Protein AF-A0A0P6SJU2-F1 (afdb_monomer_lite)

Foldseek 3Di:
DDDDDPDDDDPDDPPDDPPVPPVPPPDPPPDPDVPQDDPVRDGFLVNLLVCLLVLQVVLCVVLPVPDPVSSCVSNVVLNVQLNPDPGSVSNVVSSVVSNVVSVVVVVVVD

Radius of gyration: 20.17 Å; chains: 1; bounding box: 29×28×71 Å

pLDDT: mean 73.58, std 21.37, range [40.69, 97.31]

Structure (mmCIF, N/CA/C/O backbone):
data_AF-A0A0P6SJU2-F1
#
_entry.id   AF-A0A0P6SJU2-F1
#
loop_
_atom_site.group_PDB
_atom_site.id
_atom_site.type_symbol
_atom_site.label_atom_id
_atom_site.label_alt_id
_atom_site.label_comp_id
_atom_site.label_asym_id
_atom_site.label_entity_id
_atom_site.label_seq_id
_atom_site.pdbx_PDB_ins_code
_atom_site.Cartn_x
_atom_site.Cartn_y
_atom_site.Cartn_z
_atom_site.occupancy
_atom_site.B_iso_or_equiv
_atom_site.auth_seq_id
_atom_site.auth_comp_id
_atom_site.auth_asym_id
_atom_site.auth_atom_id
_atom_site.pdbx_PDB_model_num
ATOM 1 N N . MET A 1 1 ? 11.602 7.686 53.494 1.00 51.97 1 MET A N 1
ATOM 2 C CA . MET A 1 1 ? 12.593 7.060 52.591 1.00 51.97 1 MET A CA 1
ATOM 3 C C . MET A 1 1 ? 13.022 5.712 53.150 1.00 51.97 1 MET A C 1
ATOM 5 O O . MET A 1 1 ? 13.678 5.698 54.181 1.00 51.97 1 MET A O 1
ATOM 9 N N . LYS A 1 2 ? 12.652 4.613 52.48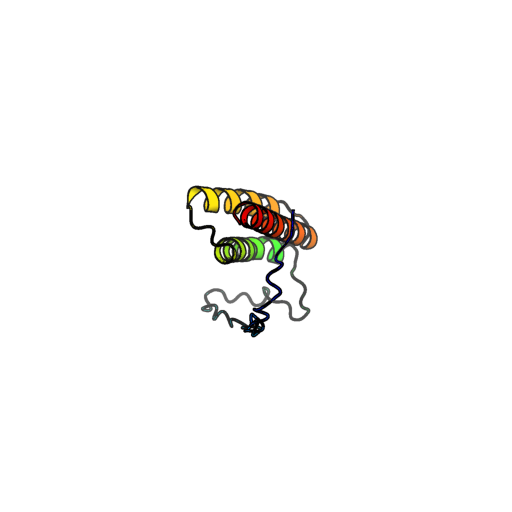5 1.00 43.44 2 LYS A N 1
ATOM 10 C CA . LYS A 1 2 ? 13.438 3.376 52.315 1.00 43.44 2 LYS A CA 1
ATOM 11 C C . LYS A 1 2 ? 12.667 2.505 51.321 1.00 43.44 2 LYS A C 1
ATOM 13 O O . LYS A 1 2 ? 11.489 2.235 51.505 1.00 43.44 2 LYS A O 1
ATOM 18 N N . LYS A 1 3 ? 13.335 2.238 50.205 1.00 51.66 3 LYS A N 1
ATOM 19 C CA . LYS A 1 3 ? 12.843 1.574 49.002 1.00 51.66 3 LYS A CA 1
ATOM 20 C C . LYS A 1 3 ? 12.794 0.072 49.271 1.00 51.66 3 LYS A C 1
ATOM 22 O O . LYS A 1 3 ? 13.813 -0.480 49.676 1.00 51.66 3 LYS A O 1
ATOM 27 N N . THR A 1 4 ? 11.678 -0.583 48.991 1.00 54.12 4 THR A N 1
ATOM 28 C CA . THR A 1 4 ? 11.659 -2.035 48.782 1.00 54.12 4 THR A CA 1
ATOM 29 C C . THR A 1 4 ? 11.417 -2.280 47.306 1.00 54.12 4 THR A C 1
ATOM 31 O O . THR A 1 4 ? 10.292 -2.252 46.816 1.00 54.12 4 THR A O 1
ATOM 34 N N . LEU A 1 5 ? 12.539 -2.425 46.604 1.00 51.47 5 LEU A N 1
ATOM 35 C CA . LEU A 1 5 ? 12.634 -3.012 45.278 1.00 51.47 5 LEU A CA 1
ATOM 36 C C . LEU A 1 5 ? 12.074 -4.433 45.353 1.00 51.47 5 LEU A C 1
ATOM 38 O O . LEU A 1 5 ? 12.677 -5.288 46.000 1.00 51.47 5 LEU A O 1
ATOM 42 N N . PHE A 1 6 ? 10.958 -4.689 44.681 1.00 47.12 6 PHE A N 1
ATOM 43 C CA . PHE A 1 6 ? 10.637 -6.049 44.273 1.00 47.12 6 PHE A CA 1
ATOM 44 C C . PHE A 1 6 ? 11.324 -6.295 42.934 1.00 47.12 6 PHE A C 1
ATOM 46 O O . PHE A 1 6 ? 10.924 -5.779 41.892 1.00 47.12 6 PHE A O 1
ATOM 53 N N . LEU A 1 7 ? 12.444 -7.014 43.014 1.00 49.31 7 LEU A N 1
ATOM 54 C CA . LEU A 1 7 ? 13.146 -7.570 41.872 1.00 49.31 7 LEU A CA 1
ATOM 55 C C . LEU A 1 7 ? 12.231 -8.538 41.110 1.00 49.31 7 LEU A C 1
ATOM 57 O O . LEU A 1 7 ? 11.660 -9.446 41.702 1.00 49.31 7 LEU A O 1
ATOM 61 N N . SER A 1 8 ? 12.209 -8.357 39.789 1.00 47.59 8 SER A N 1
ATOM 62 C CA . SER A 1 8 ? 12.376 -9.400 38.770 1.00 47.59 8 SER A CA 1
ATOM 63 C C . SER A 1 8 ? 11.693 -10.749 39.020 1.00 47.59 8 SER A C 1
ATOM 65 O O . SER A 1 8 ? 12.271 -11.631 39.652 1.00 47.59 8 SER A O 1
ATOM 67 N N . ALA A 1 9 ? 10.567 -10.972 38.342 1.00 44.91 9 ALA A N 1
ATOM 68 C CA . ALA A 1 9 ? 10.187 -12.293 37.847 1.00 44.91 9 ALA A CA 1
ATOM 69 C C . ALA A 1 9 ? 9.151 -12.159 36.722 1.00 44.91 9 ALA A C 1
ATOM 71 O O . ALA A 1 9 ? 7.971 -11.989 37.003 1.00 44.91 9 ALA A O 1
ATOM 72 N N . ALA A 1 10 ? 9.608 -12.221 35.469 1.00 42.06 10 ALA A N 1
ATOM 73 C CA . ALA A 1 10 ? 8.930 -12.908 34.360 1.00 42.06 10 ALA A CA 1
ATOM 74 C C . ALA A 1 10 ? 9.707 -12.675 33.053 1.00 42.06 10 ALA A C 1
ATOM 76 O O . ALA A 1 10 ? 9.247 -12.015 32.128 1.00 42.06 10 ALA A O 1
ATOM 77 N N . ALA A 1 11 ? 10.906 -13.253 32.963 1.00 51.50 11 ALA A N 1
ATOM 78 C CA . ALA A 1 11 ? 11.360 -13.743 31.672 1.00 51.50 11 ALA A CA 1
ATOM 79 C C . ALA A 1 11 ? 10.484 -14.961 31.350 1.00 51.50 11 ALA A C 1
ATOM 81 O O . ALA A 1 11 ? 10.725 -16.042 31.884 1.00 51.50 11 ALA A O 1
ATOM 82 N N . LEU A 1 12 ? 9.425 -14.785 30.559 1.00 40.69 12 LEU A N 1
ATOM 83 C CA . LEU A 1 12 ? 8.668 -15.914 30.027 1.00 40.69 12 LEU A CA 1
ATOM 84 C C . LEU A 1 12 ? 8.047 -15.554 28.669 1.00 40.69 12 LEU A C 1
ATOM 86 O O . LEU A 1 12 ? 6.996 -14.938 28.588 1.00 40.69 12 LEU A O 1
ATOM 90 N N . MET A 1 13 ? 8.739 -16.008 27.622 1.00 53.31 13 MET A N 1
ATOM 91 C CA . MET A 1 13 ? 8.161 -16.543 26.385 1.00 53.31 13 MET A CA 1
ATOM 92 C C . MET A 1 13 ? 7.293 -15.602 25.533 1.00 53.31 13 MET A C 1
ATOM 94 O O . MET A 1 13 ? 6.076 -15.637 25.614 1.00 53.31 13 MET A O 1
ATOM 98 N N . LEU A 1 14 ? 7.923 -14.935 24.563 1.00 43.06 14 LEU A N 1
ATOM 99 C CA . LEU A 1 14 ? 7.378 -14.833 23.198 1.00 43.06 14 LEU A CA 1
ATOM 100 C C . LEU A 1 14 ? 8.480 -15.171 22.175 1.00 43.06 14 LEU A C 1
ATOM 102 O O . LEU A 1 14 ? 8.633 -14.552 21.130 1.00 43.06 14 LEU A O 1
ATOM 106 N N . ALA A 1 15 ? 9.260 -16.213 22.475 1.00 48.28 15 ALA A N 1
ATOM 107 C CA . ALA A 1 15 ? 9.886 -17.030 21.441 1.00 48.28 15 ALA A CA 1
ATOM 108 C C . ALA A 1 15 ? 8.846 -18.057 20.977 1.00 48.28 15 ALA A C 1
ATOM 110 O O . ALA A 1 15 ? 8.951 -19.248 21.249 1.00 48.28 15 ALA A O 1
ATOM 111 N N . SER A 1 16 ? 7.787 -17.582 20.334 1.00 43.47 16 SER A N 1
ATOM 112 C CA . SER A 1 16 ? 6.803 -18.452 19.709 1.00 43.47 16 SER A CA 1
ATOM 113 C C . SER A 1 16 ? 6.410 -17.853 18.375 1.00 43.47 16 SER A C 1
ATOM 115 O O . SER A 1 16 ? 5.625 -16.914 18.290 1.00 43.47 16 SER A O 1
ATOM 117 N N . THR A 1 17 ? 6.953 -18.489 17.339 1.00 49.81 17 THR A N 1
ATOM 118 C CA . THR A 1 17 ? 6.378 -18.565 15.996 1.00 49.81 17 THR A CA 1
ATOM 119 C C . THR A 1 17 ? 6.286 -17.257 15.214 1.00 49.81 17 THR A C 1
ATOM 121 O O . THR A 1 17 ? 5.207 -16.803 14.868 1.00 49.81 17 THR A O 1
ATOM 124 N N . ALA A 1 18 ? 7.432 -16.796 14.715 1.00 46.91 18 ALA A N 1
ATOM 125 C CA . ALA A 1 18 ? 7.497 -16.544 13.278 1.00 46.91 18 ALA A CA 1
ATOM 126 C C . ALA A 1 18 ? 7.969 -17.842 12.606 1.00 46.91 18 ALA A C 1
ATOM 128 O O . ALA A 1 18 ? 9.068 -17.935 12.062 1.00 46.91 18 ALA A O 1
ATOM 129 N N . ALA A 1 19 ? 7.135 -18.889 12.680 1.00 46.03 19 ALA A N 1
ATOM 130 C CA . ALA A 1 19 ? 7.123 -19.830 11.578 1.00 46.03 19 ALA A CA 1
ATOM 131 C C . ALA A 1 19 ? 6.865 -18.943 10.367 1.00 46.03 19 ALA A C 1
ATOM 133 O O . ALA A 1 19 ? 5.846 -18.252 10.326 1.00 46.03 19 ALA A O 1
ATOM 134 N N . LEU A 1 20 ? 7.842 -18.872 9.467 1.00 41.75 20 LEU A N 1
ATOM 135 C CA . LEU A 1 20 ? 7.698 -18.259 8.163 1.00 41.75 20 LEU A CA 1
ATOM 136 C C . LEU A 1 20 ? 6.618 -19.081 7.452 1.00 41.75 20 LEU A C 1
ATOM 138 O O . LEU A 1 20 ? 6.904 -20.027 6.720 1.00 41.75 20 LEU A O 1
ATOM 142 N N . SER A 1 21 ? 5.362 -18.797 7.795 1.00 44.41 21 SER A N 1
ATOM 143 C CA . SER A 1 21 ? 4.183 -19.300 7.134 1.00 44.41 21 SER A CA 1
ATOM 144 C C . SER A 1 21 ? 4.277 -18.693 5.755 1.00 44.41 21 SER A C 1
ATOM 146 O O . SER A 1 21 ? 3.880 -17.557 5.501 1.00 44.41 21 SER A O 1
ATOM 148 N N . THR A 1 22 ? 4.918 -19.443 4.870 1.00 50.78 22 THR A N 1
ATOM 149 C CA . THR A 1 22 ? 4.717 -19.334 3.443 1.00 50.78 22 THR A CA 1
ATOM 150 C C . THR A 1 22 ? 3.248 -19.665 3.247 1.00 50.78 22 THR A C 1
ATOM 152 O O . THR A 1 22 ? 2.877 -20.803 2.978 1.00 50.78 22 THR A O 1
ATOM 155 N N . HIS A 1 23 ? 2.388 -18.671 3.482 1.00 41.12 23 HIS A N 1
ATOM 156 C CA . HIS A 1 23 ? 1.009 -18.706 3.055 1.00 41.12 23 HIS A CA 1
ATOM 157 C C . HIS A 1 23 ? 1.087 -18.854 1.541 1.00 41.12 23 HIS A C 1
ATOM 159 O O . HIS A 1 23 ? 1.300 -17.887 0.811 1.00 41.12 23 HIS A O 1
ATOM 165 N N . SER A 1 24 ? 1.023 -20.097 1.072 1.00 48.75 24 SER A N 1
ATOM 166 C CA . SER A 1 24 ? 0.817 -20.416 -0.324 1.00 48.75 24 SER A CA 1
ATOM 167 C C . SER A 1 24 ? -0.586 -19.929 -0.645 1.00 48.75 24 SER A C 1
ATOM 169 O O . SER A 1 24 ? -1.584 -20.624 -0.472 1.00 48.75 24 SER A O 1
ATOM 171 N N . VAL A 1 25 ? -0.669 -18.660 -1.037 1.00 49.91 25 VAL A N 1
ATOM 172 C CA . VAL A 1 25 ? -1.888 -18.078 -1.573 1.00 49.91 25 VAL A CA 1
ATOM 173 C C . VAL A 1 25 ? -2.201 -18.880 -2.829 1.00 49.91 25 VAL A C 1
ATOM 175 O O . VAL A 1 25 ? -1.524 -18.759 -3.849 1.00 49.91 25 VAL A O 1
ATOM 178 N N . SER A 1 26 ? -3.195 -19.761 -2.733 1.00 44.38 26 SER A N 1
ATOM 179 C CA . SER A 1 26 ? -3.740 -20.445 -3.895 1.00 44.38 26 SER A CA 1
ATOM 180 C C . SER A 1 26 ? -4.533 -19.403 -4.677 1.00 44.38 26 SER A C 1
ATOM 182 O O . SER A 1 26 ? -5.700 -19.133 -4.399 1.00 44.38 26 SER A O 1
ATOM 184 N N . ALA A 1 27 ? -3.850 -18.718 -5.592 1.00 45.25 27 ALA A N 1
ATOM 185 C CA . ALA A 1 27 ? -4.495 -17.852 -6.555 1.00 45.25 27 ALA A CA 1
ATOM 186 C C . ALA A 1 27 ? -5.280 -18.751 -7.515 1.00 45.25 27 ALA A C 1
ATOM 188 O O . ALA A 1 27 ? -4.693 -19.432 -8.356 1.00 45.25 27 ALA A O 1
ATOM 189 N N . SER A 1 28 ? -6.605 -18.778 -7.367 1.00 46.28 28 SER A N 1
ATOM 190 C CA . SER A 1 28 ? -7.498 -19.376 -8.355 1.00 46.28 28 SER A CA 1
ATOM 191 C C . SER A 1 28 ? -7.202 -18.741 -9.712 1.00 46.28 28 SER A C 1
ATOM 193 O O . SER A 1 28 ? -7.406 -17.545 -9.921 1.00 46.28 28 SER A O 1
ATOM 195 N N . SER A 1 29 ? -6.652 -19.551 -10.610 1.00 46.88 29 SER A N 1
ATOM 196 C CA . SER A 1 29 ? -6.207 -19.196 -11.950 1.00 46.88 29 SER A CA 1
ATOM 197 C C . SER A 1 29 ? -7.374 -18.675 -12.788 1.00 46.88 29 SER A C 1
ATOM 199 O O . SER A 1 29 ? -8.106 -19.456 -13.390 1.00 46.88 29 SER A O 1
ATOM 201 N N . TYR A 1 30 ? -7.559 -17.356 -12.818 1.00 45.16 30 TYR A N 1
ATOM 202 C CA . TYR A 1 30 ? -8.504 -16.696 -13.726 1.00 45.16 30 TYR A CA 1
ATOM 203 C C . TYR A 1 30 ? -7.858 -15.670 -14.658 1.00 45.16 30 TYR A C 1
ATOM 205 O O . TYR A 1 30 ? -8.571 -14.913 -15.305 1.00 45.16 30 TYR A O 1
ATOM 213 N N . TYR A 1 31 ? -6.528 -15.684 -14.791 1.00 40.72 31 TYR A N 1
ATOM 214 C CA . TYR A 1 31 ? -5.831 -15.011 -15.886 1.00 40.72 31 TYR A CA 1
ATOM 215 C C . TYR A 1 31 ? -4.566 -15.788 -16.267 1.00 40.72 31 TYR A C 1
ATOM 217 O O . TYR A 1 31 ? -3.543 -15.695 -15.591 1.00 40.72 31 TYR A O 1
ATOM 225 N N . ASP A 1 32 ? -4.635 -16.526 -17.377 1.00 44.12 32 ASP A N 1
ATOM 226 C CA . ASP A 1 32 ? -3.467 -16.996 -18.127 1.00 44.12 32 ASP A CA 1
ATOM 227 C C . ASP A 1 32 ? -2.725 -15.781 -18.701 1.00 44.12 32 ASP A C 1
ATOM 229 O O . ASP A 1 32 ? -2.893 -15.395 -19.858 1.00 44.12 32 ASP A O 1
ATOM 233 N N . ASN A 1 33 ? -1.915 -15.129 -17.871 1.00 47.03 33 ASN A N 1
ATOM 234 C CA . ASN A 1 33 ? -0.900 -14.205 -18.349 1.00 47.03 33 ASN A CA 1
ATOM 235 C C . ASN A 1 33 ? 0.439 -14.580 -17.699 1.00 47.03 33 ASN A C 1
ATOM 237 O O . ASN A 1 33 ? 0.725 -14.153 -16.578 1.00 47.03 33 ASN A O 1
ATOM 241 N N . PRO A 1 34 ? 1.267 -15.405 -18.367 1.00 48.22 34 PRO A N 1
ATOM 242 C CA . PRO A 1 34 ? 2.478 -15.987 -17.785 1.00 48.22 34 PRO A CA 1
ATOM 243 C C . PRO A 1 34 ? 3.598 -14.964 -17.525 1.00 48.22 34 PRO A C 1
ATOM 245 O O . PRO A 1 34 ? 4.709 -15.346 -17.173 1.00 48.22 34 PRO A O 1
AT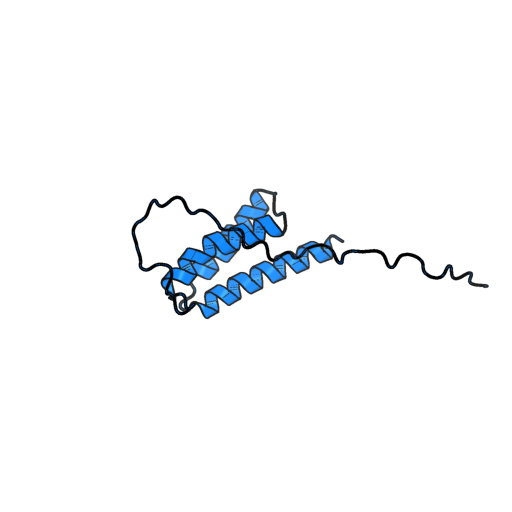OM 248 N N . SER A 1 35 ? 3.345 -13.661 -17.691 1.00 50.59 35 SER A N 1
ATOM 249 C CA . SER A 1 35 ? 4.365 -12.624 -17.535 1.00 50.59 35 SER A CA 1
ATOM 250 C C . SER A 1 35 ? 4.505 -12.068 -16.119 1.00 50.59 35 SER A C 1
ATOM 252 O O . SER A 1 35 ? 5.459 -11.341 -15.895 1.00 50.59 35 SER A O 1
ATOM 254 N N . LEU A 1 36 ? 3.587 -12.359 -15.189 1.00 52.78 36 LEU A N 1
ATOM 255 C CA . LEU A 1 36 ? 3.466 -11.598 -13.931 1.00 52.78 36 LEU A CA 1
ATOM 256 C C . LEU A 1 36 ? 4.435 -12.014 -12.809 1.00 52.78 36 LEU A C 1
ATOM 258 O O . LEU A 1 36 ? 4.527 -11.319 -11.800 1.00 52.78 36 LEU A O 1
ATOM 262 N N . LEU A 1 37 ? 5.168 -13.120 -12.968 1.00 49.88 37 LEU A N 1
ATOM 263 C CA . LEU A 1 37 ? 6.177 -13.580 -12.010 1.00 49.88 37 LEU A CA 1
ATOM 264 C C . LEU A 1 37 ? 7.463 -13.926 -12.760 1.00 49.88 37 LEU A C 1
ATOM 266 O O . LEU A 1 37 ? 7.664 -15.052 -13.218 1.00 49.88 37 LEU A O 1
ATOM 270 N N . ARG A 1 38 ? 8.354 -12.943 -12.915 1.00 53.88 38 ARG A N 1
ATOM 271 C CA . ARG A 1 38 ? 9.677 -13.195 -13.494 1.00 53.88 38 ARG A CA 1
ATOM 272 C C . ARG A 1 38 ? 10.499 -14.011 -12.490 1.00 53.88 38 ARG A C 1
ATOM 274 O O . ARG A 1 38 ? 10.697 -13.596 -11.351 1.00 53.88 38 ARG A O 1
ATOM 281 N N . GLN A 1 39 ? 11.012 -15.164 -12.923 1.00 51.66 39 GLN A N 1
ATOM 282 C CA . GLN A 1 39 ? 11.818 -16.088 -12.103 1.00 51.66 39 GLN A CA 1
ATOM 283 C C . GLN A 1 39 ? 13.106 -15.470 -11.523 1.00 51.66 39 GLN A C 1
ATOM 285 O O . GLN A 1 39 ? 13.748 -16.070 -10.670 1.00 51.66 39 GLN A O 1
ATOM 290 N N . ASN A 1 40 ? 13.491 -14.273 -11.966 1.00 56.81 40 ASN A N 1
ATOM 291 C CA . ASN A 1 40 ? 14.655 -13.538 -11.480 1.00 56.81 40 ASN A CA 1
ATOM 292 C C . ASN A 1 40 ? 14.355 -12.642 -10.258 1.00 56.81 40 ASN A C 1
ATOM 294 O O . ASN A 1 40 ? 15.195 -11.818 -9.899 1.00 56.81 40 ASN A O 1
ATOM 298 N N . GLY A 1 41 ? 13.163 -12.742 -9.655 1.00 54.53 41 GLY A N 1
ATOM 299 C CA . GLY A 1 41 ? 12.795 -12.001 -8.442 1.00 54.53 41 GLY A CA 1
ATOM 300 C C . GLY A 1 41 ? 12.671 -10.486 -8.632 1.00 54.53 41 GLY A C 1
ATOM 301 O O . GLY A 1 41 ? 12.555 -9.756 -7.652 1.00 54.53 41 GLY A O 1
ATOM 302 N N . THR A 1 42 ? 12.704 -9.992 -9.874 1.00 56.94 42 THR A N 1
ATOM 303 C CA . THR A 1 42 ? 12.554 -8.564 -10.180 1.00 56.94 42 THR A CA 1
ATOM 304 C C . THR A 1 42 ? 11.188 -8.297 -10.793 1.00 56.94 42 THR A C 1
ATOM 306 O O . THR A 1 42 ? 10.892 -8.735 -11.905 1.00 56.94 42 THR A O 1
ATOM 309 N N . GLN A 1 43 ? 10.367 -7.531 -10.073 1.00 67.25 43 GLN A N 1
ATOM 310 C CA . GLN A 1 43 ? 9.157 -6.932 -10.625 1.00 67.25 43 GLN A CA 1
ATOM 311 C C . GLN A 1 43 ? 9.522 -5.845 -11.635 1.00 67.25 43 GLN A C 1
ATOM 313 O O . GLN A 1 43 ? 10.417 -5.026 -11.419 1.00 67.25 43 GLN A O 1
ATOM 318 N N . THR A 1 44 ? 8.785 -5.801 -12.737 1.00 80.06 44 THR A N 1
ATOM 319 C CA . THR A 1 44 ? 8.741 -4.620 -13.595 1.00 80.06 44 THR A CA 1
ATOM 320 C C . THR A 1 44 ? 8.053 -3.465 -12.868 1.00 80.06 44 THR A C 1
ATOM 322 O O . THR A 1 44 ? 7.209 -3.666 -11.995 1.00 80.06 44 THR A O 1
ATOM 325 N N . ASP A 1 45 ? 8.317 -2.228 -13.293 1.00 82.56 45 ASP A N 1
ATOM 326 C CA . ASP A 1 45 ? 7.643 -1.050 -12.730 1.00 82.56 45 ASP A CA 1
ATOM 327 C C . ASP A 1 45 ? 6.109 -1.134 -12.840 1.00 82.56 45 ASP A C 1
ATOM 329 O O . ASP A 1 45 ? 5.377 -0.570 -12.027 1.00 82.56 45 ASP A O 1
ATOM 333 N N . ARG A 1 46 ? 5.598 -1.818 -13.874 1.00 78.06 46 ARG A N 1
ATOM 334 C CA . ARG A 1 46 ? 4.158 -2.043 -14.061 1.00 78.06 46 ARG A CA 1
ATOM 335 C C . ARG A 1 46 ? 3.616 -3.048 -13.046 1.00 78.06 46 ARG A C 1
ATOM 337 O O . ARG A 1 46 ? 2.549 -2.799 -12.498 1.00 78.06 46 ARG A O 1
ATOM 344 N N . GLU A 1 47 ? 4.332 -4.137 -12.797 1.00 81.62 47 GLU A N 1
ATOM 345 C CA . GLU A 1 47 ? 3.939 -5.141 -11.804 1.00 81.62 47 GLU A CA 1
ATOM 346 C C . GLU A 1 47 ? 3.980 -4.579 -10.392 1.00 81.62 47 GLU A C 1
ATOM 348 O O . GLU A 1 47 ? 3.013 -4.770 -9.669 1.00 81.62 47 GLU A O 1
ATOM 353 N N . ALA A 1 48 ? 5.011 -3.808 -10.035 1.00 83.12 48 ALA A N 1
ATOM 354 C CA . ALA A 1 48 ? 5.092 -3.163 -8.726 1.00 83.12 48 ALA A CA 1
ATOM 355 C C . ALA A 1 48 ? 3.871 -2.262 -8.463 1.00 83.12 48 ALA A C 1
ATOM 357 O O . ALA A 1 48 ? 3.228 -2.359 -7.423 1.00 83.12 48 ALA A O 1
ATOM 358 N N . ARG A 1 49 ? 3.469 -1.439 -9.445 1.00 83.62 49 ARG A N 1
ATOM 359 C CA . ARG A 1 49 ? 2.263 -0.596 -9.326 1.00 83.62 49 ARG A CA 1
ATOM 360 C C . ARG A 1 49 ? 0.970 -1.397 -9.169 1.00 83.62 49 ARG A C 1
ATOM 362 O O . ARG A 1 49 ? 0.074 -0.951 -8.461 1.00 83.62 49 ARG A O 1
ATOM 369 N N . ASN A 1 50 ? 0.857 -2.533 -9.853 1.00 82.62 50 ASN A N 1
ATOM 370 C CA . ASN A 1 50 ? -0.325 -3.389 -9.762 1.00 82.62 50 ASN A CA 1
ATOM 371 C C . ASN A 1 50 ? -0.338 -4.191 -8.448 1.00 82.62 50 ASN A C 1
ATOM 373 O O . ASN A 1 50 ? -1.394 -4.354 -7.847 1.00 82.62 50 ASN A O 1
ATOM 377 N N . GLY A 1 51 ? 0.828 -4.652 -7.988 1.00 87.44 51 GLY A N 1
ATOM 378 C CA . GLY A 1 51 ? 1.004 -5.397 -6.741 1.00 87.44 51 GLY A CA 1
ATOM 379 C C . GLY A 1 51 ? 0.812 -4.542 -5.489 1.00 87.44 51 GLY A C 1
ATOM 380 O O . GLY A 1 51 ? 0.341 -5.056 -4.478 1.00 87.44 51 GLY A O 1
ATOM 381 N N . ALA A 1 52 ? 1.064 -3.232 -5.584 1.00 89.56 52 ALA A N 1
ATOM 382 C CA . ALA A 1 52 ? 0.879 -2.289 -4.483 1.00 89.56 52 ALA A CA 1
ATOM 383 C C . ALA A 1 52 ? -0.535 -2.321 -3.881 1.00 89.56 52 ALA A C 1
ATOM 385 O O . ALA A 1 52 ? -0.691 -2.098 -2.688 1.00 89.56 52 ALA A O 1
ATOM 386 N N . GLU A 1 53 ? -1.572 -2.616 -4.674 1.00 91.12 53 GLU A N 1
ATOM 387 C CA . GLU A 1 53 ? -2.930 -2.771 -4.142 1.00 91.12 53 GLU A CA 1
ATOM 388 C C . GLU A 1 53 ? -3.003 -3.873 -3.080 1.00 91.12 53 GLU A C 1
ATOM 390 O O . GLU A 1 53 ? -3.542 -3.651 -1.998 1.00 91.12 53 GLU A O 1
ATOM 395 N N . LEU A 1 54 ? -2.460 -5.052 -3.384 1.00 90.25 54 LEU A N 1
ATOM 396 C CA . LEU A 1 54 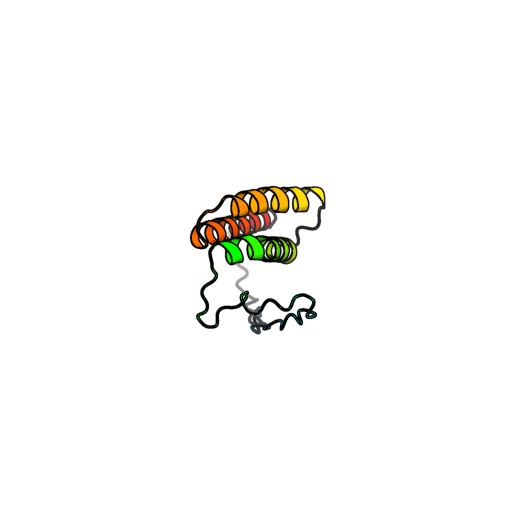? -2.495 -6.201 -2.484 1.00 90.25 54 LEU A CA 1
ATOM 397 C C . LEU A 1 54 ? -1.606 -5.970 -1.262 1.00 90.25 54 LEU A C 1
ATOM 399 O O . LEU A 1 54 ? -2.024 -6.272 -0.150 1.00 90.25 54 LEU A O 1
ATOM 403 N N . GLU A 1 55 ? -0.419 -5.394 -1.449 1.00 92.31 55 GLU A N 1
ATOM 404 C CA . GLU A 1 55 ? 0.494 -5.093 -0.340 1.00 92.31 55 GLU A CA 1
ATOM 405 C C . GLU A 1 55 ? -0.110 -4.090 0.648 1.00 92.31 55 GLU A C 1
ATOM 407 O O . GLU A 1 55 ? -0.084 -4.333 1.853 1.00 92.31 55 GLU A O 1
ATOM 412 N N . ILE A 1 56 ? -0.735 -3.014 0.157 1.00 93.31 56 ILE A N 1
ATOM 413 C CA . ILE A 1 56 ? -1.416 -2.030 1.013 1.00 93.31 56 ILE A CA 1
ATOM 414 C C . ILE A 1 56 ? -2.558 -2.691 1.786 1.00 93.31 56 ILE A C 1
ATOM 416 O O . ILE A 1 56 ? -2.672 -2.497 2.993 1.00 93.31 56 ILE A O 1
ATOM 420 N N . ARG A 1 57 ? -3.398 -3.489 1.115 1.00 92.69 57 ARG A N 1
ATOM 421 C CA . ARG A 1 57 ? -4.512 -4.200 1.766 1.00 92.69 57 ARG A CA 1
ATOM 422 C C . ARG A 1 57 ? -4.012 -5.146 2.859 1.00 92.69 57 ARG A C 1
ATOM 424 O O . ARG A 1 57 ? -4.574 -5.160 3.950 1.00 92.69 57 ARG A O 1
ATOM 431 N N . ASN A 1 58 ? -2.945 -5.892 2.577 1.00 92.06 58 ASN A N 1
ATOM 432 C CA . ASN A 1 58 ? -2.341 -6.817 3.530 1.00 92.06 58 ASN A CA 1
ATOM 433 C C . ASN A 1 58 ? -1.767 -6.084 4.747 1.00 92.06 58 ASN A C 1
ATOM 435 O O . ASN A 1 58 ? -1.995 -6.533 5.865 1.00 92.06 58 ASN A O 1
ATOM 439 N N . LEU A 1 59 ? -1.080 -4.952 4.554 1.00 93.94 59 LEU A N 1
ATOM 440 C CA . LEU A 1 59 ? -0.574 -4.136 5.662 1.00 93.94 59 LEU A CA 1
ATOM 441 C C . LEU A 1 59 ? -1.716 -3.609 6.534 1.00 93.94 59 LEU A C 1
ATOM 443 O O . LEU A 1 59 ? -1.688 -3.784 7.747 1.00 93.94 59 LEU A O 1
ATOM 447 N N . LEU A 1 60 ? -2.760 -3.034 5.938 1.00 93.56 60 LEU A N 1
ATOM 448 C CA . LEU A 1 60 ? -3.908 -2.537 6.705 1.00 93.56 60 LEU A CA 1
ATOM 449 C C . LEU A 1 60 ? -4.584 -3.650 7.513 1.00 93.56 60 LEU A C 1
ATOM 451 O O . LEU A 1 60 ? -4.941 -3.443 8.670 1.00 93.56 60 LEU A O 1
ATOM 455 N N . GLN A 1 61 ? -4.695 -4.847 6.935 1.00 91.31 61 GLN A N 1
ATOM 456 C CA . GLN A 1 61 ? -5.202 -6.016 7.645 1.00 91.31 61 GLN A CA 1
ATOM 457 C C . GLN A 1 61 ? -4.260 -6.468 8.774 1.00 91.31 61 GLN A C 1
ATOM 459 O O . GLN A 1 61 ? -4.731 -6.794 9.861 1.00 91.31 61 GLN A O 1
ATOM 464 N N . GLN A 1 62 ? -2.946 -6.489 8.535 1.00 92.06 62 GLN A N 1
ATOM 465 C CA . GLN A 1 62 ? -1.936 -6.905 9.511 1.00 92.06 62 GLN A CA 1
ATOM 466 C C . GLN A 1 62 ? -1.911 -5.992 10.743 1.00 92.06 62 GLN A C 1
ATOM 468 O O . GLN A 1 62 ? -1.772 -6.492 11.856 1.00 92.06 62 GLN A O 1
ATOM 473 N N . TYR A 1 63 ? -2.076 -4.683 10.548 1.00 92.12 63 TYR A N 1
ATOM 474 C CA . TYR A 1 63 ? -2.147 -3.694 11.629 1.00 92.12 63 TYR A CA 1
ATOM 475 C C . TYR A 1 63 ? -3.569 -3.506 12.183 1.00 92.12 63 TYR A C 1
ATOM 477 O O . TYR A 1 63 ? -3.799 -2.626 13.000 1.00 92.12 63 TYR A O 1
ATOM 485 N N . GLY A 1 64 ? -4.537 -4.330 11.766 1.00 92.00 64 GLY A N 1
ATOM 486 C CA . GLY A 1 64 ? -5.876 -4.327 12.356 1.00 92.00 64 GLY A CA 1
ATOM 487 C C . GLY A 1 64 ? -6.704 -3.070 12.072 1.00 92.00 64 GLY A C 1
ATOM 488 O O . GLY A 1 64 ? -7.617 -2.765 12.841 1.00 92.00 64 GLY A O 1
ATOM 489 N N . VAL A 1 65 ? -6.440 -2.364 10.966 1.00 90.69 65 VAL A N 1
ATOM 490 C CA . VAL A 1 65 ? -7.241 -1.207 10.539 1.00 90.69 65 VAL A CA 1
ATOM 491 C C . VAL A 1 65 ? -8.616 -1.704 10.090 1.00 90.69 65 VAL A C 1
ATOM 493 O O . VAL A 1 65 ? -8.795 -2.185 8.969 1.00 90.69 65 VAL A O 1
ATOM 496 N N . THR A 1 66 ? -9.578 -1.648 11.008 1.00 89.19 66 THR A N 1
ATOM 497 C CA . THR A 1 66 ? -10.929 -2.211 10.841 1.00 89.19 66 THR A CA 1
ATOM 498 C C . THR A 1 66 ? -12.001 -1.147 10.653 1.00 89.19 66 THR A C 1
ATOM 500 O O . THR A 1 66 ? -13.047 -1.447 10.071 1.00 89.19 66 THR A O 1
ATOM 503 N N . ASP A 1 67 ? -11.749 0.087 11.099 1.00 93.44 67 ASP A N 1
ATOM 504 C CA . ASP A 1 67 ? -12.634 1.204 10.801 1.00 93.44 67 ASP A CA 1
ATOM 505 C C . ASP A 1 67 ? -12.653 1.463 9.290 1.00 93.44 67 ASP A C 1
ATOM 507 O O . ASP A 1 67 ? -11.619 1.518 8.620 1.00 93.44 67 ASP A O 1
ATOM 511 N N . THR A 1 68 ? -13.857 1.573 8.731 1.00 92.00 68 THR A N 1
ATOM 512 C CA . THR A 1 68 ? -14.036 1.637 7.276 1.00 92.00 68 THR A CA 1
ATOM 513 C C . THR A 1 68 ? -13.534 2.958 6.700 1.00 92.00 68 THR A C 1
ATOM 515 O O . THR A 1 68 ? -12.971 2.968 5.601 1.00 92.00 6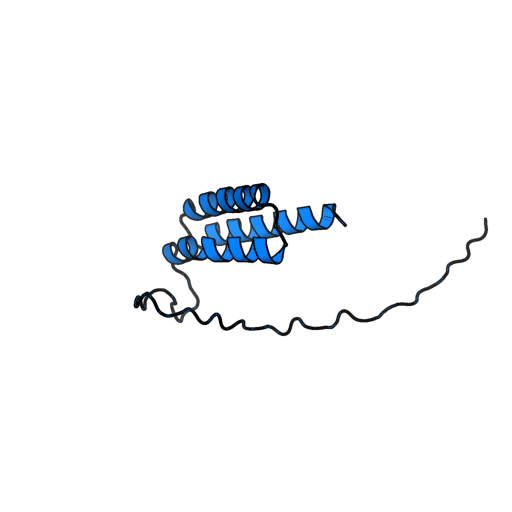8 THR A O 1
ATOM 518 N N . ASP A 1 69 ? -13.711 4.067 7.415 1.00 94.44 69 ASP A N 1
ATOM 519 C CA . ASP A 1 69 ? -13.306 5.387 6.937 1.00 94.44 69 ASP A CA 1
ATOM 520 C C . ASP A 1 69 ? -11.789 5.555 7.039 1.00 94.44 69 ASP A C 1
ATOM 522 O O . ASP A 1 69 ? -11.150 6.046 6.100 1.00 94.44 69 ASP A O 1
ATOM 526 N N . GLU A 1 70 ? -11.197 5.068 8.128 1.00 91.94 70 GLU A N 1
ATOM 527 C CA . GLU A 1 70 ? -9.751 5.003 8.317 1.00 91.94 70 GLU A CA 1
ATOM 528 C C . GLU A 1 70 ? -9.090 4.114 7.255 1.00 91.94 70 GLU A C 1
ATOM 530 O O . GLU A 1 70 ? -8.199 4.566 6.525 1.00 91.94 70 GLU A O 1
ATOM 535 N N . TYR A 1 71 ? -9.593 2.888 7.078 1.00 94.88 71 TYR A N 1
ATOM 536 C CA . TYR A 1 71 ? -9.121 1.959 6.053 1.00 94.88 71 TYR A CA 1
ATOM 537 C C . TYR A 1 71 ? -9.158 2.599 4.662 1.00 94.88 71 TYR A C 1
ATOM 539 O O . TYR A 1 71 ? -8.163 2.585 3.931 1.00 94.88 71 TYR A O 1
ATOM 547 N N . ASN A 1 72 ? -10.295 3.195 4.287 1.00 94.56 72 ASN A N 1
ATOM 548 C CA . ASN A 1 72 ? -10.461 3.820 2.977 1.00 94.56 72 ASN A CA 1
ATOM 549 C C . ASN A 1 72 ? -9.532 5.020 2.792 1.00 94.56 72 ASN A C 1
ATOM 551 O O . ASN A 1 72 ? -9.048 5.245 1.676 1.00 94.56 72 ASN A O 1
ATOM 555 N N . SER A 1 73 ? -9.264 5.771 3.861 1.00 94.94 73 SER A N 1
ATOM 556 C CA . SER A 1 73 ? -8.353 6.915 3.849 1.00 94.94 73 SER A CA 1
ATOM 557 C C . SER A 1 73 ? -6.917 6.475 3.584 1.00 94.94 73 SER A C 1
ATOM 559 O O . SER A 1 73 ? -6.314 6.946 2.611 1.00 94.94 73 SER A O 1
ATOM 561 N N . TYR A 1 74 ? -6.399 5.516 4.361 1.00 95.38 74 TYR A N 1
ATOM 562 C CA . TYR A 1 74 ? -5.076 4.937 4.125 1.00 95.38 74 TYR A CA 1
ATOM 563 C C . TYR A 1 74 ? -4.991 4.317 2.730 1.00 95.38 74 TYR A C 1
ATOM 565 O O . TYR A 1 74 ? -4.143 4.707 1.921 1.00 95.38 74 TYR A O 1
ATOM 573 N N . TYR A 1 75 ? -5.910 3.408 2.399 1.00 95.50 75 TYR A N 1
ATOM 574 C CA . TYR A 1 75 ? -5.905 2.716 1.116 1.00 95.50 75 TYR A CA 1
ATOM 575 C C . TYR A 1 75 ? -5.888 3.707 -0.053 1.00 95.50 75 TYR A C 1
ATOM 577 O O . TYR A 1 75 ? -5.019 3.641 -0.923 1.00 95.50 75 TYR A O 1
ATOM 585 N N . THR A 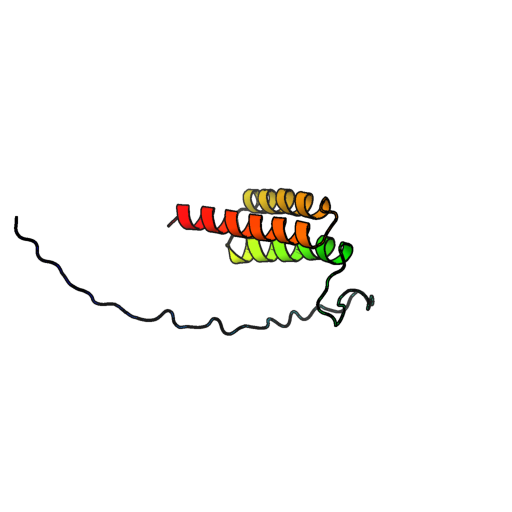1 76 ? -6.801 4.682 -0.058 1.00 96.50 76 THR A N 1
ATOM 586 C CA . THR A 1 76 ? -6.919 5.648 -1.156 1.00 96.50 76 THR A CA 1
ATOM 587 C C . THR A 1 76 ? -5.679 6.524 -1.278 1.00 96.50 76 THR A C 1
ATOM 589 O O . THR A 1 76 ? -5.221 6.776 -2.398 1.00 96.50 76 THR A O 1
ATOM 592 N N . PHE A 1 77 ? -5.133 7.005 -0.159 1.00 97.31 77 PHE A N 1
ATOM 593 C CA . PHE A 1 77 ? -3.958 7.871 -0.164 1.00 97.31 77 PHE A CA 1
ATOM 594 C C . PHE A 1 77 ? -2.728 7.138 -0.711 1.00 97.31 77 PHE A C 1
ATOM 596 O O . PHE A 1 77 ? -2.140 7.568 -1.713 1.00 97.31 77 PHE A O 1
ATOM 603 N N . TYR A 1 78 ? -2.379 6.001 -0.109 1.00 96.94 78 TYR A N 1
ATOM 604 C CA . TYR A 1 78 ? -1.165 5.264 -0.450 1.00 96.94 78 TYR A CA 1
ATOM 605 C C . TYR A 1 78 ? -1.260 4.607 -1.823 1.00 96.94 78 TYR A C 1
ATOM 607 O O . TYR A 1 78 ? -0.312 4.685 -2.605 1.00 96.94 78 TYR A O 1
ATOM 615 N N . TYR A 1 79 ? -2.424 4.073 -2.200 1.00 94.81 79 TYR A N 1
ATOM 616 C CA . TYR A 1 79 ? -2.598 3.475 -3.521 1.00 94.81 79 TYR A CA 1
ATOM 617 C C . TYR A 1 79 ? -2.471 4.516 -4.640 1.00 94.81 79 TYR A C 1
ATOM 619 O O . TYR A 1 79 ? -1.799 4.290 -5.651 1.00 94.81 79 TYR A O 1
ATOM 627 N N . ARG A 1 80 ? -3.046 5.715 -4.457 1.00 95.69 80 ARG A N 1
ATOM 628 C CA . ARG A 1 80 ? -2.864 6.821 -5.412 1.00 95.69 80 ARG A CA 1
ATOM 629 C C . ARG A 1 80 ? -1.406 7.258 -5.502 1.00 95.69 80 ARG A C 1
ATOM 631 O O . ARG A 1 80 ? -0.952 7.566 -6.606 1.00 95.69 80 ARG A O 1
ATOM 638 N N . LYS A 1 81 ? -0.684 7.292 -4.378 1.00 96.06 81 LYS A N 1
ATOM 639 C CA . LYS A 1 81 ? 0.744 7.630 -4.347 1.00 96.06 81 LYS A CA 1
ATOM 640 C C . LYS A 1 81 ? 1.563 6.580 -5.108 1.00 96.06 81 LYS A C 1
ATOM 642 O O . LYS A 1 81 ? 2.264 6.947 -6.049 1.00 96.06 81 LYS A O 1
ATOM 647 N N . ALA A 1 82 ? 1.358 5.292 -4.828 1.00 93.44 82 ALA A N 1
ATOM 648 C CA . ALA A 1 82 ? 2.017 4.178 -5.513 1.00 93.44 82 ALA A CA 1
ATOM 649 C C . ALA A 1 82 ? 1.765 4.179 -7.032 1.00 93.44 82 ALA A C 1
ATOM 651 O O . ALA A 1 82 ? 2.686 3.991 -7.824 1.00 93.44 82 ALA A O 1
ATOM 652 N N . ARG A 1 83 ? 0.540 4.477 -7.487 1.00 91.75 83 ARG A N 1
ATOM 653 C CA . ARG A 1 83 ? 0.225 4.544 -8.928 1.00 91.75 83 ARG A CA 1
ATOM 654 C C . ARG A 1 83 ? 0.940 5.667 -9.679 1.00 91.75 83 ARG A C 1
ATOM 656 O O . ARG A 1 83 ? 1.089 5.572 -10.898 1.00 91.75 83 ARG A O 1
ATOM 663 N N . ARG A 1 84 ? 1.354 6.730 -8.986 1.00 93.44 84 ARG A N 1
ATOM 664 C CA . ARG A 1 84 ? 2.097 7.858 -9.575 1.00 93.44 84 ARG A CA 1
ATOM 665 C C . ARG A 1 84 ? 3.597 7.579 -9.683 1.00 93.44 84 ARG A C 1
ATOM 667 O O . ARG A 1 84 ? 4.285 8.279 -10.426 1.00 93.44 84 ARG A O 1
ATOM 674 N N . CYS A 1 85 ? 4.093 6.564 -8.982 1.00 91.31 85 CYS A N 1
ATOM 675 C CA . CYS A 1 85 ? 5.492 6.166 -9.008 1.00 91.31 85 CYS A CA 1
ATOM 676 C C . CYS A 1 85 ? 5.904 5.669 -10.396 1.00 91.31 85 CYS A C 1
ATOM 678 O O . CYS A 1 85 ? 5.201 4.886 -11.045 1.00 91.31 85 CYS A O 1
ATOM 680 N N . ARG A 1 86 ? 7.072 6.114 -10.865 1.00 88.06 86 ARG A N 1
ATOM 681 C CA . ARG A 1 86 ? 7.607 5.689 -12.167 1.00 88.06 86 ARG A CA 1
ATOM 682 C C . ARG A 1 86 ? 8.379 4.384 -12.051 1.00 88.06 86 ARG A C 1
ATOM 684 O O . ARG A 1 86 ? 8.270 3.575 -12.969 1.00 88.06 86 ARG A O 1
ATOM 691 N N . LYS A 1 87 ? 9.071 4.186 -10.927 1.00 89.31 87 LYS A N 1
ATOM 692 C CA . LYS A 1 87 ? 9.929 3.034 -10.649 1.00 89.31 87 LYS A CA 1
ATOM 693 C C . LYS A 1 87 ? 9.353 2.146 -9.553 1.00 89.31 87 LYS A C 1
ATOM 695 O O . LYS A 1 87 ? 8.701 2.642 -8.635 1.00 89.31 87 LYS A O 1
ATOM 700 N N . ALA A 1 88 ? 9.673 0.857 -9.604 1.00 86.00 88 ALA A N 1
ATOM 701 C CA . ALA A 1 88 ? 9.350 -0.099 -8.545 1.00 86.00 88 ALA A CA 1
ATOM 702 C C . ALA A 1 88 ? 9.947 0.295 -7.178 1.00 86.00 88 ALA A C 1
ATOM 704 O O . ALA A 1 88 ? 9.294 0.124 -6.154 1.00 86.00 88 ALA A O 1
ATOM 705 N N . SER A 1 89 ? 11.144 0.895 -7.152 1.00 89.38 89 SER A N 1
ATOM 706 C CA . SER A 1 89 ? 11.769 1.400 -5.917 1.00 89.38 89 SER A CA 1
ATOM 707 C C . SER A 1 89 ? 10.912 2.444 -5.203 1.00 89.38 89 SER A C 1
ATOM 709 O O . SER A 1 89 ? 10.806 2.430 -3.982 1.00 89.38 89 SER A O 1
ATOM 711 N N . ASP A 1 90 ? 10.284 3.334 -5.969 1.00 91.88 90 ASP A N 1
ATOM 712 C CA . ASP A 1 90 ? 9.475 4.419 -5.420 1.00 91.88 90 ASP A CA 1
ATOM 713 C C . ASP A 1 90 ? 8.133 3.866 -4.921 1.00 91.88 90 ASP A C 1
ATOM 715 O O . ASP A 1 90 ? 7.582 4.356 -3.943 1.00 91.88 90 ASP A O 1
ATOM 719 N N . VAL A 1 91 ? 7.604 2.819 -5.571 1.00 90.00 91 VAL A N 1
ATOM 720 C CA . VAL A 1 91 ? 6.446 2.071 -5.054 1.00 90.00 91 VAL A CA 1
ATOM 721 C C . VAL A 1 91 ? 6.794 1.448 -3.708 1.00 90.00 91 VAL A C 1
ATOM 723 O O . VAL A 1 91 ? 6.051 1.646 -2.754 1.00 90.00 91 VAL A O 1
ATOM 726 N N . LYS A 1 92 ? 7.945 0.775 -3.605 1.00 91.75 92 LYS A N 1
ATOM 727 C CA . LYS A 1 92 ? 8.400 0.185 -2.344 1.00 91.75 92 LYS A CA 1
ATOM 728 C C . LYS A 1 92 ? 8.510 1.227 -1.227 1.00 91.75 92 LYS A C 1
ATOM 730 O O . LYS A 1 92 ? 8.025 0.975 -0.136 1.00 91.75 92 LYS A O 1
ATOM 735 N N . GLN A 1 93 ? 9.056 2.411 -1.507 1.00 94.12 93 GLN A N 1
ATOM 736 C CA . GLN A 1 93 ? 9.116 3.493 -0.515 1.00 94.12 93 GLN A CA 1
ATOM 737 C C . GLN A 1 93 ? 7.731 3.907 -0.004 1.00 94.12 93 GLN A C 1
ATOM 739 O O . GLN A 1 93 ? 7.577 4.165 1.181 1.00 94.12 93 GLN A O 1
ATOM 744 N N . VAL A 1 94 ? 6.714 3.945 -0.869 1.00 96.38 94 VAL A N 1
ATOM 745 C CA . VAL A 1 94 ? 5.333 4.249 -0.452 1.00 96.38 94 VAL A CA 1
ATOM 746 C C . VAL A 1 94 ? 4.777 3.175 0.486 1.00 96.38 94 VAL A C 1
ATOM 748 O O . VAL A 1 94 ? 4.057 3.508 1.423 1.00 96.38 94 VAL A O 1
ATOM 751 N N . ILE A 1 95 ? 5.103 1.906 0.239 1.00 95.19 95 ILE A N 1
ATOM 752 C CA . ILE A 1 95 ? 4.707 0.784 1.100 1.00 95.19 95 ILE A CA 1
ATOM 753 C C . ILE A 1 95 ? 5.435 0.855 2.447 1.00 95.19 95 ILE A C 1
ATOM 755 O O . ILE A 1 95 ? 4.784 0.794 3.485 1.00 95.19 95 ILE A O 1
ATOM 759 N N . ASP A 1 96 ? 6.752 1.076 2.433 1.00 94.56 96 ASP A N 1
ATOM 760 C CA . ASP A 1 96 ? 7.561 1.216 3.649 1.00 94.56 96 ASP A CA 1
ATOM 761 C C . ASP A 1 96 ? 7.086 2.431 4.495 1.00 94.56 96 ASP A C 1
ATOM 763 O O . ASP A 1 96 ? 7.035 2.369 5.722 1.00 94.56 96 ASP A O 1
ATOM 767 N N . GLU A 1 97 ? 6.678 3.537 3.856 1.00 96.31 97 GLU A N 1
ATOM 768 C CA . GLU A 1 97 ? 6.068 4.695 4.533 1.00 96.31 97 GLU A CA 1
ATOM 769 C C . GLU A 1 97 ? 4.695 4.384 5.151 1.00 96.31 97 GLU A C 1
ATOM 771 O O . GLU A 1 97 ? 4.375 4.916 6.215 1.00 96.31 97 GLU A O 1
ATOM 776 N N . LEU A 1 98 ? 3.858 3.578 4.484 1.00 96.56 98 LEU A N 1
ATOM 777 C CA . LEU A 1 98 ? 2.578 3.139 5.048 1.00 96.56 98 LEU A CA 1
ATOM 778 C C . LEU A 1 98 ? 2.821 2.314 6.306 1.00 96.56 98 LEU A C 1
ATOM 780 O O . LEU A 1 98 ? 2.243 2.609 7.346 1.00 96.56 98 LEU A O 1
ATOM 784 N N . GLU A 1 99 ? 3.688 1.308 6.207 1.00 94.94 99 GLU A N 1
ATOM 785 C CA . GLU A 1 99 ? 4.017 0.437 7.329 1.00 94.94 99 GLU A CA 1
ATOM 786 C C . GLU A 1 99 ? 4.547 1.242 8.517 1.00 94.94 99 GLU A C 1
ATOM 788 O O . GLU A 1 99 ? 4.072 1.068 9.637 1.00 94.94 99 GLU A O 1
ATOM 793 N N . LYS A 1 100 ? 5.463 2.184 8.270 1.00 94.69 100 LYS A N 1
ATOM 794 C CA . LYS A 1 100 ? 5.989 3.061 9.316 1.00 94.69 100 LYS A CA 1
ATOM 795 C C . LYS A 1 100 ? 4.884 3.873 10.001 1.00 94.69 100 LYS A C 1
ATOM 797 O O . LYS A 1 100 ? 4.840 3.917 11.226 1.00 94.69 100 LYS A O 1
ATOM 802 N N . ASN A 1 101 ? 3.986 4.494 9.236 1.00 94.44 101 ASN A N 1
ATOM 803 C CA . ASN A 1 101 ? 2.903 5.292 9.815 1.00 94.44 101 ASN A CA 1
ATOM 804 C C . ASN A 1 101 ? 1.921 4.435 10.630 1.00 94.44 101 ASN A C 1
ATOM 806 O O . ASN A 1 101 ? 1.429 4.888 11.662 1.00 94.44 101 ASN A O 1
ATOM 810 N N . LEU A 1 102 ? 1.650 3.200 10.195 1.00 93.19 102 LEU A N 1
ATOM 811 C CA . LEU A 1 102 ? 0.830 2.250 10.953 1.00 93.19 102 LEU A CA 1
ATOM 812 C C . LEU A 1 102 ? 1.527 1.816 12.253 1.00 93.19 102 LEU A C 1
ATOM 814 O O . LEU A 1 102 ? 0.883 1.771 13.297 1.00 93.19 102 LEU A O 1
ATOM 818 N N . GLN A 1 103 ? 2.841 1.566 12.219 1.00 92.38 103 GLN A N 1
ATOM 819 C CA . GLN A 1 103 ? 3.632 1.266 13.421 1.00 92.38 103 GLN A CA 1
ATOM 820 C C . GLN A 1 103 ? 3.620 2.420 14.424 1.00 92.38 103 GLN A C 1
ATOM 822 O O . GLN A 1 103 ? 3.434 2.187 15.612 1.00 92.38 103 GLN A O 1
ATOM 827 N N . GLU A 1 104 ? 3.819 3.657 13.963 1.00 90.69 104 GLU A N 1
ATOM 828 C CA . GLU A 1 104 ? 3.787 4.845 14.827 1.00 90.69 104 GLU A CA 1
ATOM 829 C C . GLU A 1 104 ? 2.409 5.013 15.478 1.00 90.69 104 GLU A C 1
ATOM 831 O O . GLU A 1 104 ? 2.324 5.166 16.691 1.00 90.69 104 GLU A O 1
ATOM 836 N N . THR 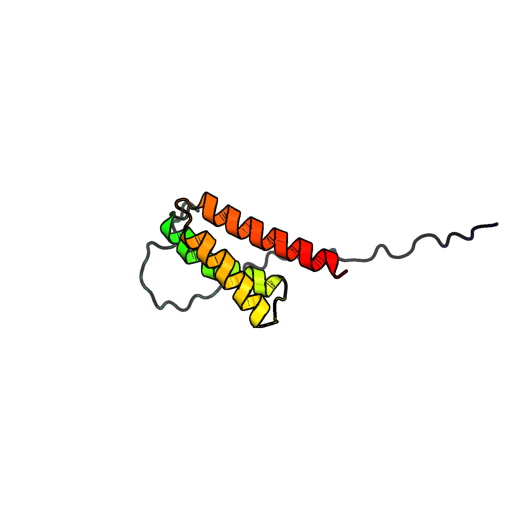A 1 105 ? 1.337 4.858 14.698 1.00 85.56 105 THR A N 1
ATOM 837 C CA . THR A 1 105 ? -0.040 4.960 15.207 1.00 85.56 105 THR A CA 1
ATOM 838 C C . THR A 1 105 ? -0.343 3.881 16.250 1.00 85.56 105 THR A C 1
ATOM 840 O O . THR A 1 105 ? -0.985 4.167 17.254 1.00 85.56 105 THR A O 1
ATOM 843 N N . GLN A 1 106 ? 0.145 2.652 16.053 1.00 80.31 106 GLN A N 1
ATOM 844 C CA . GLN A 1 106 ? -0.038 1.566 17.017 1.00 80.31 106 GLN A CA 1
ATOM 845 C C . GLN A 1 106 ? 0.746 1.805 18.318 1.00 80.31 106 GLN A C 1
ATOM 847 O O . GLN A 1 106 ? 0.213 1.568 19.397 1.00 80.31 106 GLN A O 1
ATOM 852 N N . ASN A 1 107 ? 1.986 2.295 18.224 1.00 74.69 107 ASN A N 1
ATOM 853 C CA . ASN A 1 107 ? 2.829 2.575 19.391 1.00 74.69 107 ASN A CA 1
ATOM 854 C C . ASN A 1 107 ? 2.320 3.755 20.234 1.00 74.69 107 ASN A C 1
ATOM 856 O O . ASN A 1 107 ? 2.622 3.812 21.419 1.00 74.69 107 ASN A O 1
ATOM 860 N N . ASP A 1 108 ? 1.581 4.695 19.639 1.00 70.12 108 ASP A N 1
ATOM 861 C CA . ASP A 1 108 ? 0.974 5.822 20.360 1.00 70.12 108 ASP A CA 1
ATOM 862 C C . ASP A 1 108 ? -0.294 5.419 21.145 1.00 70.12 108 ASP A C 1
ATOM 864 O O . ASP A 1 108 ? -0.788 6.195 21.968 1.00 70.12 108 ASP A O 1
ATOM 868 N N . ILE A 1 109 ? -0.842 4.227 20.880 1.00 59.59 109 ILE A N 1
ATOM 869 C CA . ILE A 1 109 ? -2.048 3.688 21.531 1.00 59.59 109 ILE A CA 1
ATOM 870 C C . ILE A 1 109 ? -1.696 2.778 22.731 1.00 59.59 109 ILE A C 1
ATOM 872 O O . ILE A 1 109 ? -2.548 2.594 23.605 1.00 59.59 109 ILE A O 1
ATOM 876 N N . ASP A 1 110 ? -0.461 2.265 22.802 1.00 48.81 110 ASP A N 1
ATOM 877 C CA . ASP A 1 110 ? 0.077 1.432 23.898 1.00 48.81 110 ASP A CA 1
ATOM 878 C C . ASP A 1 110 ? 0.742 2.260 25.023 1.00 48.81 110 ASP A C 1
ATOM 880 O O . ASP A 1 110 ? 0.574 1.888 26.213 1.00 48.81 110 ASP A O 1
#

Sequence (110 aa):
MKKTLFLSAAALMLASTAALSTHSVSASSYYDNPSLLRQNGTQTDREARNGAELEIRNLLQQYGVTDTDEYNSYYTFYYRKARRCRKASDVKQVIDELEKNLQETQNDID

Organism: NCBI:txid119224

Secondary structure (DSSP, 8-state):
---------------------------------TTSS-TTS---HHHHHHHHHHHHHHHHHHTT---HHHHHHHHHHHHHHHHH-SSHHHHHHHHHHHHHHHHHHHHTT-